Protein AF-A0A0F9BBA9-F1 (afdb_monomer_lite)

Secondary structure (DSSP, 8-state):
-------SPPPTTPPP-SEEEEET-TT----SS--SEEEEE-S-HHHHHHHHHTT-EEE-S-HHHHHHHHHHT-S-----EEEEES-GGGS-HHHHHHHHHHHHHH-SSEEEEEEESS-----S-TTSSS-GGGSPP--S--------GGGEEEEEEE--

Structure (mmCIF, N/CA/C/O backbone):
data_AF-A0A0F9BBA9-F1
#
_entry.id   AF-A0A0F9BBA9-F1
#
loop_
_atom_site.group_PDB
_atom_site.id
_atom_site.type_symbol
_atom_site.label_atom_id
_atom_site.label_alt_id
_atom_site.label_comp_id
_atom_site.label_asym_id
_atom_site.label_entity_id
_atom_site.label_seq_id
_atom_site.pdbx_PDB_ins_code
_atom_site.Cartn_x
_atom_site.Cartn_y
_atom_site.Cartn_z
_atom_site.occupancy
_atom_site.B_iso_or_equiv
_atom_site.auth_seq_id
_atom_site.auth_comp_id
_atom_site.auth_asym_id
_atom_site.auth_atom_id
_atom_site.pdbx_PDB_model_num
ATOM 1 N N . MET A 1 1 ? -0.288 -13.914 -17.072 1.00 75.31 1 MET A N 1
ATOM 2 C CA . MET A 1 1 ? 0.186 -13.921 -15.680 1.00 75.31 1 MET A CA 1
ATOM 3 C C . MET A 1 1 ? -0.990 -13.640 -14.778 1.00 75.31 1 MET A C 1
ATOM 5 O O . MET A 1 1 ? -1.947 -13.026 -15.238 1.00 75.31 1 MET A O 1
ATOM 9 N N . GLU A 1 2 ? -0.951 -14.186 -13.574 1.00 89.44 2 GLU A N 1
ATOM 10 C CA . GLU A 1 2 ? -2.044 -14.166 -12.604 1.00 89.44 2 GLU A CA 1
ATOM 11 C C . GLU A 1 2 ? -1.508 -13.635 -11.277 1.00 89.44 2 GLU A C 1
ATOM 13 O O . GLU A 1 2 ? -0.289 -13.572 -11.082 1.00 89.44 2 GLU A O 1
ATOM 18 N N . VAL A 1 3 ? -2.422 -13.249 -10.390 1.00 92.00 3 VAL A N 1
ATOM 19 C CA . VAL A 1 3 ? -2.084 -12.894 -9.012 1.00 92.00 3 VAL A CA 1
ATOM 20 C C . VAL A 1 3 ? -1.377 -14.075 -8.356 1.00 92.00 3 VAL A C 1
ATOM 22 O O . VAL A 1 3 ? -1.782 -15.226 -8.516 1.00 92.00 3 VAL A O 1
ATOM 25 N N . GLN A 1 4 ? -0.299 -13.784 -7.641 1.00 89.88 4 GLN A N 1
ATOM 26 C CA . GLN A 1 4 ? 0.509 -14.777 -6.953 1.00 89.88 4 GLN A CA 1
ATOM 27 C C . GLN A 1 4 ? 0.296 -14.707 -5.444 1.00 89.88 4 GLN A C 1
ATOM 29 O O . GLN A 1 4 ? -0.145 -13.691 -4.904 1.00 89.88 4 GLN A O 1
ATOM 34 N N . GLU A 1 5 ? 0.647 -15.798 -4.765 1.00 86.94 5 GLU A N 1
ATOM 35 C CA . GLU A 1 5 ? 0.633 -15.826 -3.309 1.00 86.94 5 GLU A CA 1
ATOM 36 C C . GLU A 1 5 ? 1.745 -14.956 -2.713 1.00 86.94 5 GLU A C 1
ATOM 38 O O . GLU A 1 5 ? 2.896 -14.966 -3.172 1.00 86.94 5 GLU A O 1
ATOM 43 N N . HIS A 1 6 ? 1.403 -14.210 -1.663 1.00 82.19 6 HIS A N 1
ATOM 44 C CA . HIS A 1 6 ? 2.374 -13.426 -0.914 1.00 82.19 6 HIS A CA 1
ATOM 45 C C . HIS A 1 6 ? 3.303 -14.350 -0.099 1.00 82.19 6 HIS A C 1
ATOM 47 O O . HIS A 1 6 ? 2.849 -15.241 0.612 1.00 82.19 6 HIS A O 1
ATOM 53 N N . THR A 1 7 ? 4.623 -14.131 -0.155 1.00 82.94 7 THR A N 1
ATOM 54 C CA . THR A 1 7 ? 5.620 -15.004 0.514 1.00 82.94 7 THR A CA 1
ATOM 55 C C . THR A 1 7 ? 6.003 -14.567 1.929 1.00 82.94 7 THR A C 1
ATOM 57 O O . THR A 1 7 ? 6.644 -15.316 2.664 1.00 82.94 7 THR A O 1
ATOM 60 N N . LEU A 1 8 ? 5.660 -13.336 2.306 1.00 85.50 8 LEU A N 1
ATOM 61 C CA . LEU A 1 8 ? 5.848 -12.808 3.658 1.00 85.50 8 LEU A CA 1
ATOM 62 C C . LEU A 1 8 ? 4.793 -13.365 4.628 1.00 85.50 8 LEU A C 1
ATOM 64 O O . LEU A 1 8 ? 3.603 -13.355 4.296 1.00 85.50 8 LEU A O 1
ATOM 68 N N . PRO A 1 9 ? 5.193 -13.814 5.831 1.00 88.38 9 PRO A N 1
ATOM 69 C CA . PRO A 1 9 ? 4.246 -14.206 6.866 1.00 88.38 9 PRO A CA 1
ATOM 70 C C . PRO A 1 9 ? 3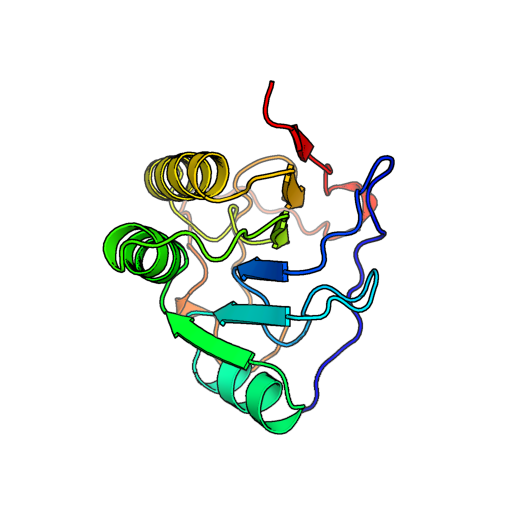.517 -12.976 7.410 1.00 88.38 9 PRO A C 1
ATOM 72 O O . PRO A 1 9 ? 4.052 -11.871 7.368 1.00 88.38 9 PRO A O 1
ATOM 75 N N . ALA A 1 10 ? 2.327 -13.173 7.976 1.00 89.06 10 ALA A N 1
ATOM 76 C CA . ALA A 1 10 ? 1.667 -12.120 8.738 1.00 89.06 10 ALA A CA 1
ATOM 77 C C . ALA A 1 10 ? 2.531 -11.734 9.955 1.00 89.06 10 ALA A C 1
ATOM 79 O O . ALA A 1 10 ? 3.008 -12.634 10.657 1.00 89.06 10 ALA A O 1
ATOM 80 N N . PRO A 1 11 ? 2.730 -10.434 10.236 1.00 87.25 11 PRO A N 1
ATOM 81 C CA . PRO A 1 11 ? 3.485 -10.013 11.404 1.00 87.25 11 PRO A CA 1
ATOM 82 C C . PRO A 1 11 ? 2.727 -10.353 12.690 1.00 87.25 11 PRO A C 1
ATOM 84 O O . PRO A 1 11 ? 1.493 -10.311 12.745 1.00 87.25 11 PRO A O 1
ATOM 87 N N . GLU A 1 12 ? 3.468 -10.669 13.749 1.00 85.88 12 GLU A N 1
ATOM 88 C CA . GLU A 1 12 ? 2.887 -10.831 15.080 1.00 85.88 12 GLU A CA 1
ATOM 89 C C . GLU A 1 12 ? 2.208 -9.524 15.518 1.00 85.88 12 GLU A C 1
ATOM 91 O O . GLU A 1 12 ? 2.774 -8.446 15.360 1.00 85.88 12 GLU A O 1
ATOM 96 N N . GLY A 1 13 ? 0.985 -9.610 16.049 1.00 86.81 13 GLY A N 1
ATOM 97 C CA . GLY A 1 13 ? 0.212 -8.432 16.461 1.00 86.81 13 GLY A CA 1
ATOM 98 C C . GLY A 1 13 ? -0.547 -7.720 15.334 1.00 86.81 13 GLY A C 1
ATOM 99 O O . GLY A 1 13 ? -1.173 -6.693 15.595 1.00 86.81 13 GLY A O 1
ATOM 100 N N . LEU A 1 14 ? -0.547 -8.263 14.107 1.00 92.81 14 LEU A N 1
ATOM 101 C CA . LEU A 1 14 ? -1.347 -7.741 12.996 1.00 92.81 14 LEU A CA 1
ATOM 102 C C . LEU A 1 14 ? -2.824 -7.596 13.394 1.00 92.81 14 LEU A C 1
ATOM 104 O O . LEU A 1 14 ? -3.502 -8.583 13.692 1.00 92.81 14 LEU A O 1
ATOM 108 N N . GLN A 1 15 ? -3.351 -6.374 13.318 1.00 92.44 15 GLN A N 1
ATOM 109 C CA . GLN A 1 15 ? -4.785 -6.138 13.498 1.00 92.44 15 GLN A CA 1
ATOM 110 C C . GLN A 1 15 ? -5.514 -6.313 12.155 1.00 92.44 15 GLN A C 1
ATOM 112 O O . GLN A 1 15 ? -5.003 -5.922 11.107 1.00 92.44 15 GLN A O 1
ATOM 117 N N . ARG A 1 16 ? -6.707 -6.914 12.148 1.00 96.19 16 ARG A N 1
ATOM 118 C CA . ARG A 1 16 ? -7.510 -7.040 10.919 1.00 96.19 16 ARG A CA 1
ATOM 119 C C . ARG A 1 16 ? -8.351 -5.785 10.726 1.00 96.19 16 ARG A C 1
ATOM 121 O O . ARG A 1 16 ? -9.072 -5.389 11.638 1.00 96.19 16 ARG A O 1
ATOM 128 N N . CYS A 1 17 ? -8.285 -5.180 9.545 1.00 95.00 17 CYS A N 1
ATOM 129 C CA . CYS A 1 17 ? -9.000 -3.948 9.232 1.00 95.00 17 CYS A CA 1
ATOM 130 C C . CYS A 1 17 ? -9.967 -4.161 8.064 1.00 95.00 17 CYS A C 1
ATOM 132 O O . CYS A 1 17 ? -9.594 -4.730 7.049 1.00 95.00 17 CYS A O 1
ATOM 134 N N . ALA A 1 18 ? -11.196 -3.653 8.171 1.00 95.44 18 ALA A N 1
ATOM 135 C CA . ALA A 1 18 ? -12.198 -3.774 7.107 1.00 95.44 18 ALA A CA 1
ATOM 136 C C . ALA A 1 18 ? -11.783 -3.075 5.801 1.00 95.44 18 ALA A C 1
ATOM 138 O O . ALA A 1 18 ? -12.196 -3.471 4.718 1.00 95.44 18 ALA A O 1
ATOM 139 N N . ARG A 1 19 ? -10.977 -2.014 5.892 1.00 94.81 19 ARG A N 1
ATOM 140 C CA . ARG A 1 19 ? -10.530 -1.223 4.743 1.00 94.81 19 ARG A CA 1
ATOM 141 C C . ARG A 1 19 ? -9.023 -1.099 4.788 1.00 94.81 19 ARG A C 1
ATOM 143 O O . ARG A 1 19 ? -8.485 -0.596 5.779 1.00 94.81 19 ARG A O 1
ATOM 150 N N . VAL A 1 20 ? -8.369 -1.528 3.720 1.00 96.19 20 VAL A N 1
ATOM 151 C CA . VAL A 1 20 ? -6.915 -1.529 3.619 1.00 96.19 20 VAL A CA 1
ATOM 152 C C . VAL A 1 20 ? -6.451 -0.884 2.326 1.00 96.19 20 VAL A C 1
ATOM 154 O O . VAL A 1 20 ? -7.131 -0.956 1.300 1.00 96.19 20 VAL A O 1
ATOM 157 N N . LEU A 1 21 ? -5.281 -0.261 2.400 1.00 96.38 21 LEU A N 1
ATOM 158 C CA . LEU A 1 21 ? -4.522 0.190 1.244 1.00 96.38 21 LEU A CA 1
ATOM 159 C C . LEU A 1 21 ? -3.228 -0.617 1.183 1.00 96.38 21 LEU A C 1
ATOM 161 O O . LEU A 1 21 ? -2.457 -0.609 2.141 1.00 96.38 21 LEU A O 1
ATOM 165 N N . ASP A 1 22 ? -2.995 -1.270 0.057 1.00 97.06 22 ASP A N 1
ATOM 166 C CA . ASP A 1 22 ? -1.778 -2.016 -0.223 1.00 97.06 22 ASP A CA 1
ATOM 167 C C . ASP A 1 22 ? -0.945 -1.263 -1.256 1.00 97.06 22 ASP A C 1
ATOM 169 O O . ASP A 1 22 ? -1.322 -1.137 -2.422 1.00 97.06 22 ASP A O 1
ATOM 173 N N . VAL A 1 23 ? 0.134 -0.650 -0.782 1.00 96.75 23 VAL A N 1
ATOM 174 C CA . VAL A 1 23 ? 1.012 0.196 -1.584 1.00 96.75 23 VAL A CA 1
ATOM 175 C C . VAL A 1 23 ? 2.125 -0.673 -2.146 1.00 96.75 23 VAL A C 1
ATOM 177 O O . VAL A 1 23 ? 2.755 -1.402 -1.395 1.00 96.75 23 VAL A O 1
ATOM 180 N N . GLY A 1 24 ? 2.387 -0.557 -3.446 1.00 95.25 24 GLY A N 1
ATOM 181 C CA . GLY A 1 24 ? 3.331 -1.413 -4.165 1.00 95.25 24 GLY A CA 1
ATOM 182 C C . GLY A 1 24 ? 2.898 -2.877 -4.192 1.00 95.25 24 GLY A C 1
ATOM 183 O O . GLY A 1 24 ? 3.735 -3.761 -4.059 1.00 95.25 24 GLY A O 1
ATOM 184 N N . ALA A 1 25 ? 1.595 -3.133 -4.344 1.00 95.31 25 ALA A N 1
ATOM 185 C CA . ALA A 1 25 ? 1.033 -4.484 -4.298 1.00 95.31 25 ALA A CA 1
ATOM 186 C C . ALA A 1 25 ? 1.616 -5.431 -5.371 1.00 95.31 25 ALA A C 1
ATOM 188 O O . ALA A 1 25 ? 1.537 -6.657 -5.237 1.00 95.31 25 ALA A O 1
ATOM 189 N N . GLY A 1 26 ? 2.168 -4.888 -6.464 1.00 93.75 26 GLY A N 1
ATOM 190 C CA . GLY A 1 26 ? 2.658 -5.667 -7.592 1.00 93.75 26 GLY A CA 1
ATOM 191 C C . GLY A 1 26 ? 1.606 -6.656 -8.093 1.00 93.75 26 GLY A C 1
ATOM 192 O O . GLY A 1 26 ? 0.434 -6.329 -8.245 1.00 93.75 26 GLY A O 1
ATOM 193 N N . ILE A 1 27 ? 2.014 -7.905 -8.312 1.00 94.69 27 ILE A N 1
ATOM 194 C CA . ILE A 1 27 ? 1.095 -9.028 -8.576 1.00 94.69 27 ILE A CA 1
ATOM 195 C C . ILE A 1 27 ? 0.880 -9.916 -7.342 1.00 94.69 27 ILE A C 1
ATOM 197 O O . ILE A 1 27 ? 0.373 -11.031 -7.466 1.00 94.69 27 ILE A O 1
ATOM 201 N N . ARG A 1 28 ? 1.308 -9.455 -6.163 1.00 94.88 28 ARG A N 1
ATOM 202 C CA . ARG A 1 28 ? 1.254 -10.169 -4.881 1.00 94.88 28 ARG A CA 1
ATOM 203 C C . ARG A 1 28 ? 0.636 -9.255 -3.824 1.00 94.88 28 ARG A C 1
ATOM 205 O O . ARG A 1 28 ? 1.341 -8.828 -2.918 1.00 94.88 28 ARG A O 1
ATOM 212 N N . PRO A 1 29 ? -0.663 -8.947 -3.924 1.00 95.88 29 PRO A N 1
ATOM 213 C CA . PRO A 1 29 ? -1.319 -8.141 -2.913 1.00 95.88 29 PRO A CA 1
ATOM 214 C C . PRO A 1 29 ? -1.324 -8.877 -1.563 1.00 95.88 29 PRO A C 1
ATOM 216 O O . PRO A 1 29 ? -1.213 -10.106 -1.497 1.00 95.88 29 PRO A O 1
ATOM 219 N N . MET A 1 30 ? -1.485 -8.141 -0.470 1.00 94.94 30 MET A N 1
ATOM 220 C CA . MET A 1 30 ? -1.579 -8.675 0.884 1.00 94.94 30 MET A CA 1
ATOM 221 C C . MET A 1 30 ? -2.734 -9.687 0.997 1.00 94.94 30 MET A C 1
ATOM 223 O O . MET A 1 30 ? -3.891 -9.386 0.711 1.00 94.94 30 MET A O 1
ATOM 227 N N . GLN A 1 31 ? -2.428 -10.909 1.440 1.00 94.69 31 GLN A N 1
ATOM 228 C CA . GLN A 1 31 ? -3.381 -12.034 1.491 1.00 94.69 31 GLN A CA 1
ATOM 229 C C . GLN A 1 31 ? -3.529 -12.646 2.892 1.00 94.69 31 GLN A C 1
ATOM 231 O O . GLN A 1 31 ? -4.034 -13.754 3.053 1.00 94.69 31 GLN A O 1
ATOM 236 N N . TRP A 1 32 ? -3.088 -11.949 3.940 1.00 95.31 32 TRP A N 1
ATOM 237 C CA . TRP A 1 32 ? -3.138 -12.474 5.311 1.00 95.31 32 TRP A CA 1
ATOM 238 C C . TRP A 1 32 ? -4.564 -12.595 5.872 1.00 95.31 32 TRP A C 1
ATOM 240 O O . TRP A 1 32 ? -4.790 -13.325 6.841 1.00 95.31 32 TRP A O 1
ATOM 250 N N . TYR A 1 33 ? -5.518 -11.861 5.300 1.00 96.00 33 TYR A N 1
ATOM 251 C CA . TYR A 1 33 ? -6.951 -11.942 5.574 1.00 96.00 33 TYR A CA 1
ATOM 252 C C . TYR A 1 33 ? -7.740 -11.243 4.455 1.00 96.00 33 TYR A C 1
ATOM 254 O O . TYR A 1 33 ? -7.160 -10.536 3.636 1.00 96.00 33 TYR A O 1
ATOM 262 N N . GLU A 1 34 ? -9.063 -11.417 4.444 1.00 95.69 34 GLU A N 1
ATOM 263 C CA . GLU A 1 34 ? -9.969 -10.786 3.477 1.00 95.69 34 GLU A CA 1
ATOM 264 C C . GLU A 1 34 ? -10.623 -9.533 4.094 1.00 95.69 34 GLU A C 1
ATOM 266 O O . GLU A 1 34 ? -11.450 -9.667 5.000 1.00 95.69 34 GLU A O 1
ATOM 271 N N . PRO A 1 35 ? -10.232 -8.312 3.684 1.00 96.31 35 PRO A N 1
ATOM 272 C CA . PRO A 1 35 ? -10.898 -7.075 4.090 1.00 96.31 35 PRO A CA 1
ATOM 273 C C . PRO A 1 35 ? -12.148 -6.810 3.230 1.00 96.31 35 PRO A C 1
ATOM 275 O O . PRO A 1 35 ? -12.210 -7.216 2.071 1.00 96.31 35 PRO A O 1
ATOM 278 N N . ASP A 1 36 ? -13.105 -6.042 3.755 1.00 95.56 36 ASP A N 1
ATOM 279 C CA . ASP A 1 36 ? -14.284 -5.588 2.996 1.00 95.56 36 ASP A CA 1
ATOM 280 C C . ASP A 1 36 ? -13.896 -4.704 1.796 1.00 95.56 36 ASP A C 1
ATOM 282 O O . ASP A 1 36 ? -14.582 -4.673 0.775 1.00 95.56 36 ASP A O 1
ATOM 286 N N . LEU A 1 37 ? -12.799 -3.951 1.931 1.00 94.56 37 LEU A N 1
ATOM 287 C CA . LEU A 1 37 ? -12.221 -3.122 0.881 1.00 94.56 37 LEU A CA 1
ATOM 288 C C . LEU A 1 37 ? -10.701 -3.292 0.842 1.00 94.56 37 LEU A C 1
ATOM 290 O O . LEU A 1 37 ? -10.007 -2.835 1.752 1.00 94.56 37 LEU A O 1
ATOM 294 N N . HIS A 1 38 ? -10.201 -3.870 -0.250 1.00 96.56 38 HIS A N 1
ATOM 295 C CA . HIS A 1 38 ? -8.778 -3.965 -0.565 1.00 96.56 38 HIS A CA 1
ATOM 296 C C . HIS A 1 38 ? -8.449 -3.064 -1.760 1.00 96.56 38 HIS A C 1
ATOM 298 O O . HIS A 1 38 ? -8.773 -3.407 -2.896 1.00 96.56 38 HIS A O 1
ATOM 304 N N . LEU A 1 39 ? -7.838 -1.904 -1.499 1.00 95.94 39 LEU A N 1
ATOM 305 C CA . LEU A 1 39 ? -7.332 -1.016 -2.547 1.00 95.94 39 LEU A CA 1
ATOM 306 C C . LEU A 1 39 ? -5.845 -1.295 -2.780 1.00 95.94 39 LEU A C 1
ATOM 308 O O . LEU A 1 39 ? -5.042 -1.083 -1.877 1.00 95.94 39 LEU A O 1
ATOM 312 N N . CYS A 1 40 ? -5.487 -1.720 -3.985 1.00 97.38 40 CYS A N 1
ATOM 313 C CA . CYS A 1 40 ? -4.110 -1.929 -4.413 1.00 97.38 40 CYS A CA 1
ATOM 314 C C . CYS A 1 40 ? -3.606 -0.700 -5.185 1.00 97.38 40 CYS A C 1
ATOM 316 O O . CYS A 1 40 ? -4.294 -0.158 -6.050 1.00 97.38 40 CYS A O 1
ATOM 318 N N . LEU A 1 41 ? -2.402 -0.245 -4.865 1.00 96.69 41 LEU A N 1
ATOM 319 C CA . LEU A 1 41 ? -1.743 0.902 -5.482 1.00 96.69 41 LEU A CA 1
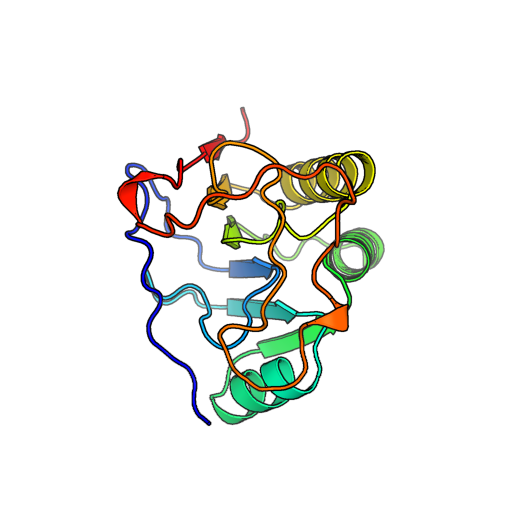ATOM 320 C C . LEU A 1 41 ? -0.400 0.440 -6.036 1.00 96.69 41 LEU A C 1
ATOM 322 O O . LEU A 1 41 ? 0.432 -0.029 -5.268 1.00 96.69 41 LEU A O 1
ATOM 326 N N . ASP A 1 42 ? -0.161 0.609 -7.332 1.00 96.31 42 ASP A N 1
ATOM 327 C CA . ASP A 1 42 ? 1.122 0.260 -7.951 1.00 96.31 42 ASP A CA 1
ATOM 328 C C . ASP A 1 42 ? 1.436 1.202 -9.126 1.00 96.31 42 ASP A C 1
ATOM 330 O O . ASP A 1 42 ? 0.529 1.530 -9.885 1.00 96.31 42 ASP A O 1
ATOM 334 N N . PRO A 1 43 ? 2.676 1.686 -9.319 1.00 94.94 43 PRO A N 1
ATOM 335 C CA . PRO A 1 43 ? 2.984 2.563 -10.449 1.00 94.94 43 PRO A CA 1
ATOM 336 C C . PRO A 1 43 ? 3.048 1.831 -11.800 1.00 94.94 43 PRO A C 1
ATOM 338 O O . PRO A 1 43 ? 3.028 2.483 -12.847 1.00 94.94 43 PRO A O 1
ATOM 341 N N . TYR A 1 44 ? 3.161 0.501 -11.813 1.00 94.75 44 TYR A N 1
ATOM 342 C CA . TYR A 1 44 ? 3.388 -0.266 -13.029 1.00 94.75 44 TYR A CA 1
ATOM 343 C C . TYR A 1 44 ? 2.085 -0.836 -13.604 1.00 94.75 44 TYR A C 1
ATOM 345 O O . TYR A 1 44 ? 1.522 -1.811 -13.108 1.00 94.75 44 TYR A O 1
ATOM 353 N N . GLN A 1 45 ? 1.632 -0.245 -14.716 1.00 95.31 45 GLN A N 1
ATOM 354 C CA . GLN A 1 45 ? 0.353 -0.577 -15.359 1.00 95.31 45 GLN A CA 1
ATOM 355 C C . GLN A 1 45 ? 0.129 -2.085 -15.593 1.00 95.31 45 GLN A C 1
ATOM 357 O O . GLN A 1 45 ? -0.959 -2.559 -15.282 1.00 95.31 45 GLN A O 1
ATOM 362 N N . PRO A 1 46 ? 1.112 -2.883 -16.058 1.00 95.81 46 PRO A N 1
ATOM 363 C CA . PRO A 1 46 ? 0.890 -4.317 -16.238 1.00 95.81 46 PRO A CA 1
ATOM 364 C C . PRO A 1 46 ? 0.568 -5.081 -14.947 1.00 95.81 46 PRO A C 1
ATOM 366 O O . P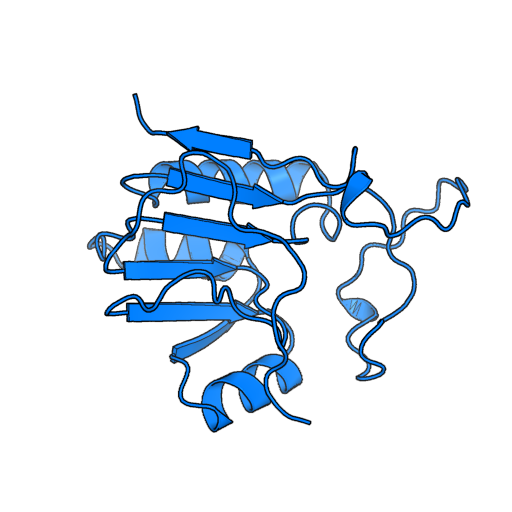RO A 1 46 ? -0.156 -6.072 -15.009 1.00 95.81 46 PRO A O 1
ATOM 369 N N . TYR A 1 47 ? 1.067 -4.645 -13.784 1.00 95.25 47 TYR A N 1
ATOM 370 C CA . TYR A 1 47 ? 0.670 -5.231 -12.499 1.00 95.25 47 TYR A CA 1
ATOM 371 C C . TYR A 1 47 ? -0.758 -4.837 -12.146 1.00 95.25 47 TYR A C 1
ATOM 373 O O . TYR A 1 47 ? -1.553 -5.705 -11.781 1.00 95.25 47 TYR A O 1
ATOM 381 N N . CYS A 1 48 ? -1.115 -3.568 -12.356 1.00 96.50 48 CYS A N 1
ATOM 382 C CA . CYS A 1 48 ? -2.492 -3.135 -12.174 1.00 96.50 48 CYS A CA 1
ATOM 383 C C . CYS A 1 48 ? -3.476 -3.935 -13.028 1.00 96.50 48 CYS A C 1
ATOM 385 O O . CYS A 1 48 ? -4.504 -4.374 -12.528 1.00 96.50 48 CYS A O 1
ATOM 387 N N . ASP A 1 49 ? -3.148 -4.164 -14.302 1.00 96.56 49 ASP A N 1
ATOM 388 C CA . ASP A 1 49 ? -4.011 -4.899 -15.226 1.00 96.56 49 ASP A CA 1
ATOM 389 C C . ASP A 1 49 ? -4.249 -6.341 -14.741 1.00 96.56 49 ASP A C 1
ATOM 391 O O . ASP A 1 49 ? -5.341 -6.895 -14.902 1.00 96.56 49 ASP A O 1
ATOM 395 N N . VAL A 1 50 ? -3.231 -6.964 -14.133 1.00 96.88 50 VAL A N 1
ATOM 396 C CA . VAL A 1 50 ? -3.341 -8.298 -13.524 1.00 96.88 50 VAL A CA 1
ATOM 397 C C . VAL A 1 50 ? -4.244 -8.267 -12.289 1.00 96.88 50 VAL A C 1
ATOM 399 O O . VAL A 1 50 ? -5.103 -9.142 -12.156 1.00 96.88 50 VAL A O 1
ATOM 402 N N . LEU A 1 51 ? -4.079 -7.273 -11.413 1.00 96.69 51 LEU A N 1
ATOM 403 C CA . LEU A 1 51 ? -4.888 -7.098 -10.203 1.00 96.69 51 LEU A CA 1
ATOM 404 C C . LEU A 1 51 ? -6.362 -6.820 -10.537 1.00 96.69 51 LEU A C 1
ATOM 406 O O . LEU A 1 51 ? -7.250 -7.499 -10.019 1.00 96.69 51 LEU A O 1
ATOM 410 N N . ASP A 1 52 ? -6.621 -5.904 -11.470 1.00 96.38 52 ASP A N 1
ATOM 411 C CA . ASP A 1 52 ? -7.967 -5.558 -11.937 1.00 96.38 52 ASP A CA 1
ATOM 412 C C . ASP A 1 52 ? -8.668 -6.761 -12.565 1.00 96.38 52 ASP A C 1
ATOM 414 O O . ASP A 1 52 ? -9.831 -7.046 -12.270 1.00 96.38 52 ASP A O 1
ATOM 418 N N . LYS A 1 53 ? -7.953 -7.535 -13.391 1.00 96.94 53 LYS A N 1
ATOM 419 C CA . LYS A 1 53 ? -8.492 -8.771 -13.972 1.00 96.94 53 LYS A CA 1
ATOM 420 C C . LYS A 1 53 ? -8.834 -9.815 -12.903 1.00 96.94 53 LYS A C 1
ATOM 422 O O . LYS A 1 53 ? -9.747 -10.614 -13.112 1.00 96.94 53 LYS A O 1
ATOM 427 N N . ALA A 1 54 ? -8.115 -9.818 -11.784 1.00 95.31 54 ALA A N 1
ATOM 428 C CA . ALA A 1 54 ? -8.381 -10.686 -10.642 1.00 95.31 54 ALA A CA 1
ATOM 429 C C . ALA A 1 54 ? -9.463 -10.140 -9.688 1.00 95.31 54 ALA A C 1
ATOM 431 O O . ALA A 1 54 ? -9.812 -10.816 -8.723 1.00 95.31 54 ALA A O 1
ATOM 432 N N . GLY A 1 55 ? -10.032 -8.964 -9.974 1.00 95.06 55 GLY A N 1
ATOM 433 C CA . GLY A 1 55 ? -11.136 -8.377 -9.213 1.00 95.06 55 GLY A CA 1
ATOM 434 C C . GLY A 1 55 ? -10.710 -7.511 -8.029 1.00 95.06 55 GLY A C 1
ATOM 435 O O . GLY A 1 55 ? -11.563 -7.156 -7.215 1.00 95.06 55 GLY A O 1
ATOM 436 N N . TYR A 1 56 ? -9.427 -7.160 -7.919 1.00 95.94 56 TYR A N 1
ATOM 437 C CA . TYR A 1 56 ? -8.981 -6.172 -6.939 1.00 95.94 56 TYR A CA 1
ATOM 438 C C . TYR A 1 56 ? -9.426 -4.770 -7.359 1.00 95.94 56 TYR A C 1
ATOM 440 O O . TYR A 1 56 ? -9.597 -4.476 -8.542 1.00 95.94 56 TYR A O 1
ATOM 448 N N . MET A 1 57 ? -9.619 -3.888 -6.379 1.00 95.44 57 MET A N 1
ATOM 449 C CA . MET A 1 57 ? -9.739 -2.466 -6.667 1.00 95.44 57 MET A CA 1
ATOM 450 C C . MET A 1 57 ? -8.330 -1.905 -6.815 1.00 95.44 57 MET A C 1
ATOM 452 O O . MET A 1 57 ? -7.596 -1.885 -5.830 1.00 95.44 57 MET A O 1
ATOM 456 N N . THR A 1 58 ? -7.961 -1.432 -8.003 1.00 95.00 58 THR A N 1
ATOM 457 C CA . THR A 1 58 ? -6.588 -0.979 -8.261 1.00 95.00 58 THR A CA 1
ATOM 458 C C . THR A 1 58 ? -6.527 0.476 -8.698 1.00 95.00 58 THR A C 1
ATOM 460 O O . THR A 1 58 ? -7.452 1.014 -9.308 1.00 95.00 58 THR A O 1
ATOM 463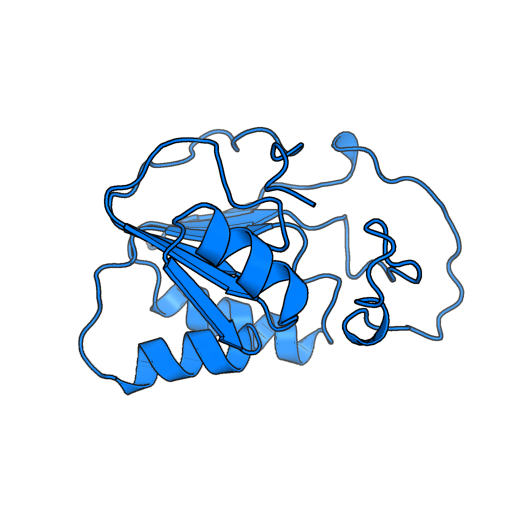 N N . THR A 1 59 ? -5.416 1.134 -8.382 1.00 94.19 59 THR A N 1
ATOM 464 C CA . THR A 1 59 ? -5.061 2.434 -8.946 1.00 94.19 59 THR A CA 1
ATOM 465 C C . THR A 1 59 ? -3.595 2.445 -9.368 1.00 94.19 59 THR A C 1
ATOM 467 O O . THR A 1 59 ? -2.726 1.974 -8.632 1.00 94.19 59 THR A O 1
ATOM 470 N N . CYS A 1 60 ? -3.322 2.997 -10.551 1.00 96.19 60 CYS A N 1
ATOM 471 C CA . CYS A 1 60 ? -1.980 3.008 -11.126 1.00 96.19 60 CYS A CA 1
ATOM 472 C C . CYS A 1 60 ? -1.283 4.340 -10.888 1.00 96.19 60 CYS A C 1
ATOM 474 O O . CYS A 1 60 ? -1.389 5.262 -11.699 1.00 96.19 60 CYS A O 1
ATOM 476 N N . MET A 1 61 ? -0.627 4.468 -9.739 1.00 95.44 61 MET A N 1
ATOM 477 C CA . MET A 1 61 ? 0.075 5.684 -9.326 1.00 95.44 61 MET A CA 1
ATOM 478 C C . MET A 1 61 ? 1.293 5.332 -8.482 1.00 95.44 61 MET A C 1
ATOM 480 O O . MET A 1 61 ? 1.372 4.256 -7.888 1.00 95.44 61 MET A O 1
ATOM 484 N N . THR A 1 62 ? 2.234 6.267 -8.364 1.00 94.88 62 THR A N 1
ATOM 485 C CA . THR A 1 62 ? 3.310 6.106 -7.381 1.00 94.88 62 THR A CA 1
ATOM 486 C C . THR A 1 62 ? 2.753 6.128 -5.954 1.00 94.88 62 THR A C 1
ATOM 488 O O . THR A 1 62 ? 1.704 6.722 -5.681 1.00 94.88 62 THR A O 1
ATOM 491 N N . ALA A 1 63 ? 3.493 5.533 -5.012 1.00 94.19 63 ALA A N 1
ATOM 492 C CA . ALA A 1 63 ? 3.141 5.528 -3.591 1.00 94.19 63 ALA A CA 1
ATOM 493 C C . ALA A 1 63 ? 2.808 6.937 -3.064 1.00 94.19 63 ALA A C 1
ATOM 495 O O . ALA A 1 63 ? 1.790 7.144 -2.405 1.00 94.19 63 ALA A O 1
ATOM 496 N N . LEU A 1 64 ? 3.649 7.927 -3.386 1.00 94.56 64 LEU A N 1
ATOM 497 C CA . LEU A 1 64 ? 3.451 9.298 -2.923 1.00 94.56 64 LEU A CA 1
ATOM 498 C C . LEU A 1 64 ? 2.209 9.940 -3.553 1.00 94.56 64 LEU A C 1
ATOM 500 O O . LEU A 1 64 ? 1.438 10.576 -2.836 1.00 94.56 64 LEU A O 1
ATOM 504 N N . GLU A 1 65 ? 2.007 9.784 -4.861 1.00 94.69 65 GLU A N 1
ATOM 505 C CA . GLU A 1 65 ? 0.849 10.350 -5.560 1.00 94.69 65 GLU A CA 1
ATOM 506 C C . GLU A 1 65 ? -0.458 9.765 -5.032 1.00 94.69 65 GLU A C 1
ATOM 508 O O . GLU A 1 65 ? -1.345 10.533 -4.666 1.00 94.69 65 GLU A O 1
ATOM 513 N N . GLY A 1 66 ? -0.554 8.437 -4.908 1.00 93.44 66 GLY A N 1
ATOM 514 C CA . GLY A 1 66 ? -1.753 7.769 -4.401 1.00 93.44 66 GLY A CA 1
ATOM 515 C C . GLY A 1 66 ? -2.096 8.195 -2.971 1.00 93.44 66 GLY A C 1
ATOM 516 O O . GLY A 1 66 ? -3.235 8.573 -2.684 1.00 93.44 66 GLY A O 1
ATOM 517 N N . LEU A 1 67 ? -1.100 8.241 -2.078 1.00 92.88 67 LEU A N 1
ATOM 518 C CA . LEU A 1 67 ? -1.294 8.711 -0.703 1.00 92.88 67 LEU A CA 1
ATOM 519 C C . LEU A 1 67 ? -1.693 10.196 -0.649 1.00 92.88 67 LEU A C 1
ATOM 521 O O . LEU A 1 67 ? -2.610 10.569 0.082 1.00 92.88 67 LEU A O 1
ATOM 525 N N . GLN A 1 68 ? -1.051 11.065 -1.436 1.00 92.12 68 GLN A N 1
ATOM 526 C CA . GLN A 1 68 ? -1.424 12.482 -1.508 1.00 92.12 68 GLN A CA 1
ATOM 527 C C . GLN A 1 68 ? -2.823 12.681 -2.088 1.00 92.12 68 GLN A C 1
ATOM 529 O O . GLN A 1 68 ? -3.543 13.582 -1.658 1.00 92.12 68 GLN A O 1
ATOM 534 N N . GLN A 1 69 ? -3.212 11.863 -3.061 1.00 89.88 69 GLN A N 1
ATOM 535 C CA . GLN A 1 69 ? -4.533 11.903 -3.660 1.00 89.88 69 GLN A CA 1
ATOM 536 C C . GLN A 1 69 ? -5.599 11.566 -2.609 1.00 89.88 69 GLN A C 1
ATOM 538 O O . GLN A 1 69 ? -6.517 12.360 -2.400 1.00 89.88 69 GLN A O 1
ATOM 543 N N . LEU A 1 70 ? -5.422 10.460 -1.878 1.00 87.94 70 LEU A N 1
ATOM 544 C CA . LEU A 1 70 ? -6.300 10.067 -0.772 1.00 87.94 70 LEU A CA 1
ATOM 545 C C . LEU A 1 70 ? -6.384 11.148 0.312 1.00 87.94 70 LEU A C 1
ATOM 547 O O . LEU A 1 70 ? -7.472 11.455 0.794 1.00 87.94 70 LEU A O 1
ATOM 551 N N . TRP A 1 71 ? -5.254 11.777 0.643 1.00 85.31 71 TRP A N 1
ATOM 552 C CA . TRP A 1 71 ? -5.209 12.895 1.585 1.00 85.31 71 TRP A CA 1
ATOM 553 C C . TRP A 1 71 ? -6.009 14.115 1.097 1.00 85.31 71 TRP A C 1
ATOM 555 O O . TRP A 1 71 ? -6.728 14.746 1.871 1.00 85.31 71 TRP A O 1
ATOM 565 N N . ARG A 1 72 ? -5.899 14.465 -0.193 1.00 83.69 72 ARG A N 1
ATOM 566 C CA . ARG A 1 72 ? -6.518 15.666 -0.786 1.00 83.69 72 ARG A CA 1
ATOM 567 C C . ARG A 1 72 ? -8.021 15.547 -1.002 1.00 83.69 72 ARG A C 1
ATOM 569 O O . ARG A 1 72 ? -8.715 16.545 -0.830 1.00 83.69 72 ARG A O 1
ATOM 576 N N . TYR A 1 73 ? -8.529 14.373 -1.376 1.00 73.62 73 TYR A N 1
ATOM 577 C CA . TYR A 1 73 ? -9.961 14.192 -1.654 1.00 73.62 73 TYR A CA 1
ATOM 578 C C . TYR A 1 73 ? -10.843 14.099 -0.400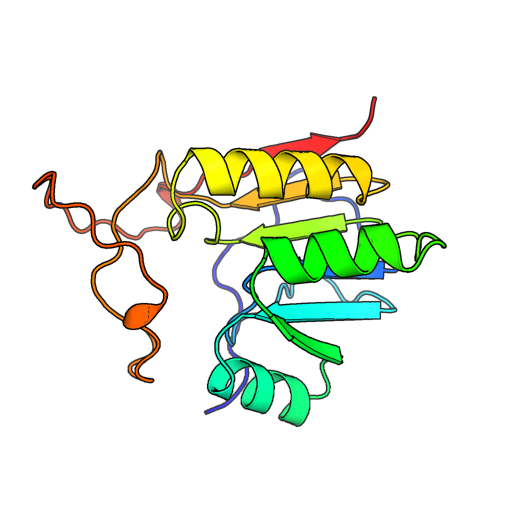 1.00 73.62 73 TYR A C 1
ATOM 580 O O . TYR A 1 73 ? -12.047 13.891 -0.513 1.00 73.62 73 TYR A O 1
ATOM 588 N N . GLY A 1 74 ? -10.287 14.391 0.780 1.00 56.88 74 GLY A N 1
ATOM 589 C CA . GLY A 1 74 ? -11.028 15.187 1.760 1.00 56.88 74 GLY A CA 1
ATOM 590 C C . GLY A 1 74 ? -12.243 14.513 2.389 1.00 56.88 74 GLY A C 1
ATOM 591 O O . GLY A 1 74 ? -13.233 15.173 2.690 1.00 56.88 74 GLY A O 1
ATOM 592 N N . GLY A 1 75 ? -12.147 13.221 2.662 1.00 49.59 75 GLY A N 1
ATOM 593 C CA . GLY A 1 75 ? -12.988 12.563 3.648 1.00 49.59 75 GLY A CA 1
ATOM 594 C C . GLY A 1 75 ? -12.430 11.181 3.854 1.00 49.59 75 GLY A C 1
ATOM 595 O O . GLY A 1 75 ? -12.662 10.355 2.985 1.00 49.59 75 GLY A O 1
ATOM 596 N N . HIS A 1 76 ? -11.652 10.964 4.926 1.00 51.81 76 HIS A N 1
ATOM 597 C CA . HIS A 1 76 ? -11.081 9.662 5.280 1.00 51.81 76 HIS A CA 1
ATOM 598 C C . HIS A 1 76 ? -12.071 8.546 4.904 1.00 51.81 76 HIS A C 1
ATOM 600 O O . HIS A 1 76 ? -13.029 8.318 5.652 1.00 51.81 76 HIS A O 1
ATOM 606 N N . PRO A 1 77 ? -11.861 7.770 3.820 1.00 57.94 77 PRO A N 1
ATOM 607 C CA . PRO A 1 77 ? -12.140 6.370 4.000 1.00 57.94 77 PRO A CA 1
ATOM 608 C C . PRO A 1 77 ? -11.272 5.995 5.197 1.00 57.94 77 PRO A C 1
ATOM 610 O O . PRO A 1 77 ? -10.075 6.277 5.209 1.00 57.94 77 PRO A O 1
ATOM 613 N N . ALA A 1 78 ? -11.908 5.512 6.254 1.00 77.06 78 ALA A N 1
ATOM 614 C CA . ALA A 1 78 ? -11.257 4.990 7.438 1.00 77.06 78 ALA A CA 1
ATOM 615 C C . ALA A 1 78 ? -10.351 3.818 7.024 1.00 77.06 78 ALA A C 1
ATOM 617 O O . ALA A 1 78 ? -10.750 2.662 7.131 1.00 77.06 78 ALA A O 1
ATOM 618 N N . ILE A 1 79 ? -9.194 4.107 6.418 1.00 91.44 79 ILE A N 1
ATOM 619 C CA . ILE A 1 79 ? -8.199 3.111 6.049 1.00 91.44 79 ILE A CA 1
ATOM 620 C C . ILE A 1 79 ? -7.635 2.643 7.376 1.00 91.44 79 ILE A C 1
ATOM 622 O O . ILE A 1 79 ? -6.925 3.381 8.052 1.00 91.44 79 ILE A O 1
ATOM 626 N N . GLY A 1 80 ? -8.021 1.442 7.790 1.00 93.06 80 GLY A N 1
ATOM 627 C CA . GLY A 1 80 ? -7.558 0.901 9.057 1.00 93.06 80 GLY A CA 1
ATOM 628 C C . GLY A 1 80 ? -6.074 0.569 8.971 1.00 93.06 80 GLY A C 1
ATOM 629 O O . GLY A 1 80 ? -5.307 0.968 9.844 1.00 93.06 80 GLY A O 1
ATOM 630 N N . ALA A 1 81 ? -5.664 -0.088 7.883 1.00 95.50 81 ALA A N 1
ATOM 631 C CA . ALA A 1 81 ? -4.279 -0.482 7.669 1.00 95.50 81 ALA A CA 1
ATOM 632 C C . ALA A 1 81 ? -3.735 -0.010 6.318 1.00 95.50 81 ALA A C 1
ATOM 634 O O . ALA A 1 81 ? -4.418 -0.106 5.296 1.00 95.50 81 ALA A O 1
ATOM 635 N N . ILE A 1 82 ? -2.487 0.455 6.330 1.00 96.50 82 ILE A N 1
ATOM 636 C CA . ILE A 1 82 ? -1.686 0.680 5.123 1.00 96.50 82 ILE A CA 1
ATOM 637 C C . ILE A 1 82 ? -0.525 -0.311 5.125 1.00 96.50 82 ILE A C 1
ATOM 639 O O . ILE A 1 82 ? 0.218 -0.379 6.105 1.00 96.50 82 ILE A O 1
ATOM 643 N N . TYR A 1 83 ? -0.371 -1.050 4.031 1.00 96.75 83 TYR A N 1
ATOM 644 C CA . TYR A 1 83 ? 0.705 -2.011 3.817 1.00 96.75 83 TYR A CA 1
ATOM 645 C C . TYR A 1 83 ? 1.753 -1.420 2.872 1.00 96.75 83 TYR A C 1
ATOM 647 O O . TYR A 1 83 ? 1.419 -0.818 1.856 1.00 96.75 83 TYR A O 1
ATOM 655 N N . LEU A 1 84 ? 3.020 -1.555 3.258 1.00 94.62 84 LEU A N 1
ATOM 656 C CA . LEU A 1 84 ? 4.209 -1.191 2.491 1.00 94.62 84 LEU A CA 1
ATOM 657 C C . LEU A 1 84 ? 5.134 -2.415 2.512 1.00 94.62 84 LEU A C 1
ATOM 659 O O . LEU A 1 84 ? 6.022 -2.510 3.365 1.00 94.62 84 LEU A O 1
ATOM 663 N N . LEU A 1 85 ? 4.845 -3.397 1.658 1.00 92.56 85 LEU A N 1
ATOM 664 C CA . LEU A 1 85 ? 5.533 -4.690 1.627 1.00 92.56 85 LEU A CA 1
ATOM 665 C C . LEU A 1 85 ? 6.556 -4.699 0.492 1.00 92.56 85 LEU A C 1
ATOM 667 O O . LEU A 1 85 ? 6.166 -4.802 -0.660 1.00 92.56 85 LEU A O 1
ATOM 671 N N . ASP A 1 86 ? 7.844 -4.594 0.822 1.00 86.44 86 ASP A N 1
ATOM 672 C CA . ASP A 1 86 ? 8.922 -4.464 -0.173 1.00 86.44 86 ASP A CA 1
ATOM 673 C C . ASP A 1 86 ? 8.657 -3.261 -1.104 1.00 86.44 86 ASP A C 1
ATOM 675 O O . ASP A 1 86 ? 8.523 -3.378 -2.318 1.00 86.44 86 ASP A O 1
ATOM 679 N N . VAL A 1 87 ? 8.486 -2.084 -0.483 1.00 87.88 87 VAL A N 1
ATOM 680 C CA . VAL A 1 87 ? 8.241 -0.809 -1.184 1.00 87.88 87 VAL A CA 1
ATOM 681 C C . VAL A 1 87 ? 9.343 0.220 -0.955 1.00 87.88 87 VAL A C 1
ATOM 683 O O . VAL A 1 87 ? 9.714 0.971 -1.859 1.00 87.88 87 VAL A O 1
ATOM 686 N N . LEU A 1 88 ? 9.794 0.365 0.294 1.00 86.25 88 LEU A N 1
ATOM 687 C CA . LEU A 1 88 ? 10.610 1.511 0.705 1.00 86.25 88 LEU A CA 1
ATOM 688 C C . LEU A 1 88 ? 12.048 1.424 0.187 1.00 86.25 88 LEU A C 1
ATOM 690 O O . LEU A 1 88 ? 12.692 2.455 -0.003 1.00 86.25 88 LEU A O 1
ATOM 694 N N . GLU A 1 89 ? 12.542 0.214 -0.038 1.00 79.81 89 GLU A N 1
ATOM 695 C CA . GLU A 1 89 ? 13.855 -0.066 -0.621 1.00 79.81 89 GLU A CA 1
ATOM 696 C C . GLU A 1 89 ? 13.935 0.332 -2.099 1.00 79.81 89 GLU A C 1
ATOM 698 O O . GLU A 1 89 ? 15.006 0.715 -2.568 1.00 79.81 89 GLU A O 1
ATOM 703 N N . HIS A 1 90 ? 12.799 0.385 -2.797 1.00 79.88 90 HIS A N 1
ATOM 704 C CA . HIS A 1 90 ? 12.706 0.848 -4.181 1.00 79.88 90 HIS A CA 1
ATOM 705 C C . HIS A 1 90 ? 12.579 2.369 -4.345 1.00 79.88 90 HIS A C 1
ATOM 707 O O . HIS A 1 90 ? 12.247 2.839 -5.432 1.00 79.88 90 HIS A O 1
ATOM 713 N N . MET A 1 91 ? 12.819 3.176 -3.307 1.00 83.12 91 MET A N 1
ATOM 714 C CA . MET A 1 91 ? 12.717 4.633 -3.426 1.00 83.12 91 MET A CA 1
ATOM 715 C C . MET A 1 91 ? 13.824 5.398 -2.696 1.00 83.12 91 MET A C 1
ATOM 717 O O . MET A 1 91 ? 14.353 4.932 -1.685 1.00 83.12 91 MET A O 1
ATOM 721 N N . PRO A 1 92 ? 14.163 6.626 -3.148 1.00 85.94 92 PRO A N 1
ATOM 722 C CA . PRO A 1 92 ? 15.099 7.479 -2.430 1.00 85.94 92 PRO A CA 1
ATOM 723 C C . PRO A 1 92 ? 14.648 7.717 -0.986 1.00 85.94 92 PRO A C 1
ATOM 725 O O . PRO A 1 92 ? 13.472 7.962 -0.716 1.00 85.94 92 PRO A O 1
ATOM 728 N N . LYS A 1 93 ? 15.597 7.739 -0.049 1.00 82.50 93 LYS A N 1
ATOM 729 C CA . LYS A 1 93 ? 15.328 7.861 1.394 1.00 82.50 93 LYS A CA 1
ATOM 730 C C . LYS A 1 93 ? 14.387 9.007 1.774 1.00 82.50 93 LYS A C 1
ATOM 732 O O . LYS A 1 93 ? 13.503 8.831 2.611 1.00 82.50 93 LYS A O 1
ATOM 737 N N . GLU A 1 94 ? 14.567 10.186 1.182 1.00 87.31 94 GLU A N 1
ATOM 738 C CA . GLU A 1 94 ? 13.714 11.345 1.475 1.00 87.31 94 GLU A CA 1
ATOM 739 C C . GLU A 1 94 ? 12.291 11.186 0.927 1.00 87.31 94 GLU A C 1
ATOM 741 O O . GLU A 1 94 ? 11.344 11.690 1.531 1.00 87.31 94 GLU A O 1
ATOM 746 N N . LEU A 1 95 ? 12.120 10.438 -0.168 1.00 87.38 95 LEU A N 1
ATOM 747 C CA . LEU A 1 95 ? 10.805 10.061 -0.678 1.00 87.38 95 LEU A CA 1
ATOM 748 C C . LEU A 1 95 ? 10.141 9.036 0.253 1.00 87.38 95 LEU A C 1
ATOM 750 O O . LEU A 1 95 ? 8.996 9.237 0.656 1.00 87.38 95 LEU A O 1
ATOM 754 N N . GLY A 1 96 ? 10.886 8.018 0.697 1.00 90.00 96 GLY A N 1
ATOM 755 C CA . GLY A 1 96 ? 10.407 7.025 1.668 1.00 90.00 96 GLY A CA 1
ATOM 756 C C . GLY A 1 96 ? 9.924 7.650 2.977 1.00 90.00 96 GLY A C 1
ATOM 757 O O . GLY A 1 96 ? 8.856 7.306 3.481 1.00 90.00 96 GLY A O 1
ATOM 758 N N . LYS A 1 97 ? 10.638 8.657 3.497 1.00 89.31 97 LYS A N 1
ATOM 759 C CA . LYS A 1 97 ? 10.190 9.426 4.672 1.00 89.31 97 LYS A CA 1
ATOM 760 C C . LYS A 1 97 ? 8.864 10.156 4.440 1.00 89.31 97 LYS A C 1
ATOM 762 O O . LYS A 1 97 ? 8.040 10.217 5.354 1.00 89.31 97 LYS A O 1
ATOM 767 N N . GLN A 1 98 ? 8.651 10.725 3.253 1.00 93.12 98 GLN A N 1
ATOM 768 C CA . GLN A 1 98 ? 7.397 11.407 2.918 1.00 93.12 98 GLN A CA 1
ATOM 769 C C . GLN A 1 98 ? 6.236 10.418 2.824 1.00 93.12 98 GLN A C 1
ATOM 771 O O . GLN A 1 98 ? 5.194 10.656 3.435 1.00 93.12 98 GLN A O 1
ATOM 776 N N . VAL A 1 99 ? 6.443 9.293 2.132 1.00 94.06 99 VAL A N 1
ATOM 777 C CA . VAL A 1 99 ? 5.476 8.188 2.036 1.00 94.06 99 VAL A CA 1
ATOM 778 C C . VAL A 1 99 ? 5.073 7.719 3.431 1.00 94.06 99 VAL A C 1
ATOM 780 O O . VAL A 1 99 ? 3.890 7.741 3.760 1.00 94.06 99 VAL A O 1
ATOM 783 N N . LEU A 1 100 ? 6.044 7.417 4.297 1.00 92.38 100 LEU A N 1
ATOM 784 C CA . LEU A 1 100 ? 5.784 7.007 5.679 1.00 92.38 100 LEU A CA 1
ATOM 785 C C . LEU A 1 100 ? 5.033 8.066 6.487 1.00 92.38 100 LEU A C 1
ATOM 787 O O . LEU A 1 100 ? 4.114 7.742 7.233 1.00 92.38 100 LEU A O 1
ATOM 791 N N . THR A 1 101 ? 5.400 9.339 6.339 1.00 92.31 101 THR A N 1
ATOM 792 C CA . THR A 1 101 ? 4.746 10.437 7.062 1.00 92.31 101 THR A CA 1
ATOM 793 C C . THR A 1 101 ? 3.271 10.551 6.694 1.00 92.31 101 THR A C 1
ATOM 795 O O . THR A 1 101 ? 2.442 10.787 7.569 1.00 92.31 101 THR A O 1
ATOM 798 N N . ILE A 1 102 ? 2.932 10.404 5.412 1.00 92.44 102 ILE A N 1
ATOM 799 C CA . ILE A 1 102 ? 1.543 10.492 4.954 1.00 92.44 102 ILE A CA 1
ATOM 800 C C . ILE A 1 102 ? 0.788 9.209 5.308 1.00 92.44 102 ILE A C 1
ATOM 802 O O . ILE A 1 102 ? -0.322 9.299 5.822 1.00 92.44 102 ILE A O 1
ATOM 806 N N . ALA A 1 103 ? 1.401 8.037 5.117 1.00 92.50 103 ALA A N 1
ATOM 807 C CA . ALA A 1 103 ? 0.810 6.755 5.489 1.00 92.50 103 ALA A CA 1
ATOM 808 C C . ALA A 1 103 ? 0.412 6.731 6.972 1.00 92.50 103 ALA A C 1
ATOM 810 O O . ALA A 1 103 ? -0.728 6.411 7.293 1.00 92.50 103 ALA A O 1
ATOM 811 N N . LYS A 1 104 ? 1.298 7.184 7.869 1.00 91.25 104 LYS A N 1
ATOM 812 C CA . LYS A 1 104 ? 0.998 7.284 9.305 1.00 91.25 104 LYS A CA 1
ATOM 813 C C . LYS A 1 104 ? -0.199 8.174 9.623 1.00 91.25 104 LYS A C 1
ATOM 815 O O . LYS A 1 104 ? -0.909 7.880 10.561 1.00 91.25 104 LYS A O 1
ATOM 820 N N . LYS A 1 105 ? -0.406 9.257 8.871 1.00 89.44 105 LYS A N 1
ATOM 821 C CA . LYS A 1 105 ? -1.540 10.168 9.092 1.00 89.44 105 LYS A CA 1
ATOM 822 C C . LYS A 1 105 ? -2.844 9.660 8.474 1.00 89.44 105 LYS A C 1
ATOM 824 O O . LYS A 1 105 ? -3.913 10.144 8.827 1.00 89.44 105 LYS A O 1
ATOM 829 N N . LEU A 1 106 ? -2.756 8.784 7.474 1.00 90.06 106 LEU A N 1
ATOM 830 C CA . LEU A 1 106 ? -3.915 8.233 6.771 1.00 90.06 106 LEU A CA 1
ATOM 831 C C . LEU A 1 106 ? -4.451 6.967 7.437 1.00 90.06 106 LEU A C 1
ATOM 833 O O . LEU A 1 106 ? -5.668 6.772 7.450 1.00 90.06 106 LEU A O 1
ATOM 837 N N . ALA A 1 107 ? -3.557 6.112 7.935 1.00 91.06 107 ALA A N 1
ATOM 838 C CA . ALA A 1 107 ? -3.911 4.871 8.602 1.00 91.06 107 ALA A CA 1
ATOM 839 C C . ALA A 1 107 ? -4.488 5.146 9.994 1.00 91.06 107 ALA A C 1
ATOM 841 O O . ALA A 1 107 ? -3.869 5.839 10.789 1.00 91.06 107 ALA A O 1
ATOM 842 N N . GLN A 1 108 ? -5.643 4.564 10.304 1.00 91.38 108 GLN A N 1
ATOM 843 C CA . GLN A 1 108 ? -6.306 4.754 11.598 1.00 91.38 108 GLN A CA 1
ATOM 844 C C . GLN A 1 108 ? -5.860 3.769 12.677 1.00 91.38 108 GLN A C 1
ATOM 846 O O . GLN A 1 108 ? -6.054 4.023 13.859 1.00 91.38 108 GLN A O 1
ATOM 851 N N . VAL A 1 109 ? -5.359 2.600 12.279 1.00 92.19 109 VAL A N 1
ATOM 852 C CA . VAL A 1 109 ? -5.027 1.518 13.216 1.00 92.19 109 VAL A CA 1
ATOM 853 C C . VAL A 1 109 ? -3.551 1.176 13.135 1.00 92.19 109 VAL A C 1
ATOM 855 O O . VAL A 1 109 ? -2.887 1.038 14.164 1.00 92.19 109 VAL A O 1
ATOM 858 N N . GLN A 1 110 ? -3.031 0.998 11.920 1.00 93.94 110 GLN A N 1
ATOM 859 C CA . GLN A 1 110 ? -1.639 0.602 11.752 1.00 93.94 110 GLN A CA 1
ATOM 860 C C . GLN A 1 110 ? -1.067 0.924 10.373 1.00 93.94 110 GLN A C 1
ATOM 862 O O . GLN A 1 110 ? -1.754 0.874 9.351 1.00 93.94 110 GLN A O 1
ATOM 867 N N . VAL A 1 111 ? 0.243 1.124 10.343 1.00 94.94 111 VAL A N 1
ATOM 868 C CA . VAL A 1 111 ? 1.049 0.978 9.130 1.00 94.94 111 VAL A CA 1
ATOM 869 C C . VAL A 1 111 ? 1.907 -0.270 9.292 1.00 94.94 111 VAL A C 1
ATOM 871 O O . VAL A 1 111 ? 2.613 -0.404 10.295 1.00 94.94 111 VAL A O 1
ATOM 874 N N . VAL A 1 112 ? 1.831 -1.175 8.318 1.00 95.00 112 VAL A N 1
ATOM 875 C CA . VAL A 1 112 ? 2.612 -2.413 8.283 1.00 95.00 112 VAL A CA 1
ATOM 876 C C . VAL A 1 112 ? 3.695 -2.283 7.231 1.00 95.00 112 VAL A C 1
ATOM 878 O O . VAL A 1 112 ? 3.405 -2.073 6.055 1.00 95.00 112 VAL A O 1
ATOM 881 N N . ILE A 1 113 ? 4.943 -2.416 7.661 1.00 91.62 113 ILE A N 1
ATOM 882 C CA . ILE A 1 113 ? 6.106 -2.274 6.791 1.00 91.62 113 ILE A CA 1
ATOM 883 C C . ILE A 1 113 ? 6.879 -3.580 6.823 1.00 91.62 113 ILE A C 1
ATOM 885 O O . ILE A 1 113 ? 7.242 -4.062 7.897 1.00 91.62 113 ILE A O 1
ATOM 889 N N . TYR A 1 114 ? 7.164 -4.104 5.641 1.00 87.88 114 TYR A N 1
ATOM 890 C CA . TYR A 1 114 ? 8.212 -5.088 5.440 1.00 87.88 114 TYR A CA 1
ATOM 891 C C . TYR A 1 114 ? 9.229 -4.477 4.494 1.00 87.88 114 TYR A C 1
ATOM 893 O O . TYR A 1 114 ? 8.885 -4.060 3.395 1.00 87.88 114 TYR A O 1
ATOM 901 N N . THR A 1 115 ? 10.473 -4.405 4.934 1.00 79.88 115 THR A N 1
ATOM 902 C CA . THR A 1 115 ? 11.585 -3.945 4.108 1.00 79.88 115 THR A CA 1
ATOM 903 C C . THR A 1 115 ? 12.834 -4.714 4.540 1.00 79.88 115 THR A C 1
ATOM 905 O O . THR A 1 115 ? 12.931 -5.091 5.723 1.00 79.88 115 THR A O 1
ATOM 908 N N . PRO A 1 116 ? 13.774 -5.008 3.628 1.00 68.62 116 PRO A N 1
ATOM 909 C CA . PRO A 1 116 ? 15.056 -5.584 4.007 1.00 68.62 116 PRO A CA 1
ATOM 910 C C . PRO A 1 116 ? 15.785 -4.683 5.018 1.00 68.62 116 PRO A C 1
ATOM 912 O O . PRO A 1 116 ? 15.472 -3.501 5.157 1.00 68.62 116 PRO A O 1
ATOM 915 N N . TYR A 1 117 ? 16.795 -5.201 5.725 1.00 53.75 117 TYR A N 1
ATOM 916 C CA . TYR A 1 117 ? 17.685 -4.360 6.541 1.00 53.75 117 TYR A CA 1
ATOM 917 C C . TYR A 1 117 ? 18.356 -3.257 5.683 1.00 53.75 117 TYR A C 1
ATOM 919 O O . TYR A 1 117 ? 19.425 -3.464 5.112 1.00 53.75 117 TYR A O 1
ATOM 927 N N . GLY A 1 118 ? 17.746 -2.066 5.628 1.00 49.16 118 GLY A N 1
ATOM 928 C CA . GLY A 1 118 ? 18.243 -0.889 4.905 1.00 49.16 118 GLY A CA 1
ATOM 929 C C . GLY A 1 118 ? 17.630 -0.679 3.513 1.00 49.16 118 GLY A C 1
ATOM 930 O O . GLY A 1 118 ? 16.758 -1.414 3.071 1.00 49.16 118 GLY A O 1
ATOM 931 N N . PHE A 1 119 ? 18.098 0.357 2.811 1.00 48.38 119 PHE A N 1
ATOM 932 C CA . PHE A 1 119 ? 17.747 0.616 1.411 1.00 48.38 119 PHE A CA 1
ATOM 933 C C . PHE A 1 119 ? 18.586 -0.315 0.535 1.00 48.38 119 PHE A C 1
ATOM 935 O O . PHE A 1 119 ? 19.724 0.012 0.198 1.00 48.38 119 PHE A O 1
ATOM 942 N N . LYS A 1 120 ? 18.081 -1.518 0.262 1.00 46.75 120 LYS A N 1
ATOM 943 C CA . LYS A 1 120 ? 18.790 -2.495 -0.564 1.00 46.75 120 LYS A CA 1
ATOM 944 C C . LYS A 1 120 ? 18.480 -2.235 -2.033 1.00 46.75 120 LYS A C 1
ATOM 946 O O . LYS A 1 120 ? 17.323 -2.261 -2.435 1.00 46.75 120 LYS A O 1
ATOM 951 N N . GLU A 1 121 ? 19.520 -2.001 -2.823 1.00 46.72 121 GLU A N 1
ATOM 952 C CA . GLU A 1 121 ? 19.391 -1.866 -4.270 1.00 46.72 121 GLU A CA 1
ATOM 953 C C . GLU A 1 121 ? 18.838 -3.167 -4.874 1.00 46.72 121 GLU A C 1
ATOM 955 O O . GLU A 1 121 ? 19.339 -4.263 -4.602 1.00 46.72 121 GLU A O 1
ATOM 960 N N . GLN A 1 122 ? 17.801 -3.046 -5.698 1.00 50.69 122 GLN A N 1
ATOM 961 C CA . GLN A 1 122 ? 17.250 -4.149 -6.478 1.00 50.69 122 GLN A CA 1
ATOM 962 C C . GLN A 1 122 ? 17.515 -3.832 -7.945 1.00 50.69 122 GLN A C 1
ATOM 964 O O . GLN A 1 122 ? 16.984 -2.874 -8.491 1.00 50.69 122 GLN A O 1
ATOM 969 N N . THR A 1 123 ? 18.379 -4.609 -8.591 1.00 50.66 123 THR A N 1
ATOM 970 C CA . THR A 1 123 ? 18.819 -4.347 -9.974 1.00 50.66 123 THR A CA 1
ATOM 971 C C . THR A 1 123 ? 18.099 -5.208 -11.007 1.00 50.66 123 THR A C 1
ATOM 973 O O . THR A 1 123 ? 18.329 -5.050 -12.207 1.00 50.66 123 THR A O 1
ATOM 976 N N . LYS A 1 124 ? 17.232 -6.127 -10.562 1.00 49.66 124 LYS A N 1
ATOM 977 C CA . LYS A 1 124 ? 16.565 -7.101 -11.422 1.00 49.66 124 LYS A CA 1
ATOM 978 C C . LYS A 1 124 ? 15.068 -7.134 -11.148 1.00 49.66 124 LYS A C 1
ATOM 980 O O . LYS A 1 124 ? 14.645 -7.367 -10.022 1.00 49.66 124 LYS A O 1
ATOM 985 N N . ASP A 1 125 ? 14.286 -6.978 -12.209 1.00 58.56 125 ASP A N 1
ATOM 986 C CA . ASP A 1 125 ? 12.867 -7.309 -12.195 1.00 58.56 125 ASP A CA 1
ATOM 987 C C . ASP A 1 125 ? 12.701 -8.825 -12.025 1.00 58.56 125 ASP A C 1
ATOM 989 O O . ASP A 1 125 ? 12.928 -9.607 -12.951 1.00 58.56 125 ASP A O 1
ATOM 993 N N . VAL A 1 126 ? 12.344 -9.241 -10.810 1.00 56.66 126 VAL A N 1
ATOM 994 C CA . VAL A 1 126 ? 12.120 -10.650 -10.459 1.00 56.66 126 VAL A CA 1
ATOM 995 C C . VAL A 1 126 ? 10.887 -11.245 -11.145 1.00 56.66 126 VAL A C 1
ATOM 997 O O . VAL A 1 126 ? 10.746 -12.467 -11.165 1.00 56.66 126 VAL A O 1
ATOM 1000 N N . TRP A 1 127 ? 10.025 -10.407 -11.729 1.00 55.59 127 TRP A N 1
ATOM 1001 C CA . TRP A 1 127 ? 8.815 -10.814 -12.444 1.00 55.59 127 TRP A CA 1
ATOM 1002 C C . TRP A 1 127 ? 9.015 -10.930 -13.955 1.00 55.59 127 TRP A C 1
ATOM 1004 O O . TRP A 1 127 ? 8.115 -11.409 -14.643 1.00 55.59 127 TRP A O 1
ATOM 1014 N N . GLU A 1 128 ? 10.177 -10.510 -14.469 1.00 61.16 128 GLU A N 1
ATOM 1015 C CA . GLU A 1 128 ? 10.518 -10.520 -15.898 1.00 61.16 128 GLU A CA 1
ATOM 1016 C C . GLU A 1 128 ? 9.466 -9.810 -16.779 1.00 61.16 128 GLU A C 1
ATOM 1018 O O . GLU A 1 128 ? 9.222 -10.196 -17.923 1.00 61.16 128 GLU A O 1
ATOM 1023 N N . MET A 1 129 ? 8.833 -8.759 -16.250 1.00 61.09 129 MET A N 1
ATOM 1024 C CA . MET A 1 129 ? 7.796 -7.988 -16.942 1.00 61.09 129 MET A CA 1
ATOM 1025 C C . MET A 1 129 ? 8.309 -6.701 -17.589 1.00 61.09 129 MET A C 1
ATOM 1027 O O . MET A 1 129 ? 7.630 -6.155 -18.453 1.00 61.09 129 MET A O 1
ATOM 1031 N N . GLY A 1 130 ? 9.497 -6.228 -17.218 1.00 63.97 130 GLY A N 1
ATOM 1032 C CA . GLY A 1 130 ? 10.013 -4.914 -17.607 1.00 63.97 130 GLY A CA 1
ATOM 1033 C C . GLY A 1 130 ? 9.611 -3.807 -16.628 1.00 63.97 130 GLY A C 1
ATOM 1034 O O . GLY A 1 130 ? 9.399 -2.664 -17.037 1.00 63.97 130 GLY A O 1
ATOM 1035 N N . GLY A 1 131 ? 9.451 -4.147 -15.344 1.00 53.78 131 GLY A N 1
ATOM 1036 C CA . GLY A 1 131 ? 9.227 -3.194 -14.251 1.00 53.78 131 GLY A CA 1
ATOM 1037 C C . GLY A 1 131 ? 10.519 -2.621 -13.652 1.00 53.78 131 GLY A C 1
ATOM 1038 O O . GLY A 1 131 ? 10.463 -1.795 -12.745 1.00 53.78 131 GLY A O 1
ATOM 1039 N N . ASP A 1 132 ? 11.682 -3.028 -14.161 1.00 58.50 132 ASP A N 1
ATOM 1040 C CA . ASP A 1 132 ? 13.017 -2.704 -13.641 1.00 58.50 132 ASP A CA 1
ATOM 1041 C C . ASP A 1 132 ? 13.315 -1.200 -13.568 1.00 58.50 132 ASP A C 1
ATOM 1043 O O . ASP A 1 132 ? 14.090 -0.755 -12.728 1.00 58.50 132 ASP A O 1
ATOM 1047 N N . GLN A 1 133 ? 12.661 -0.400 -14.408 1.00 53.34 133 GLN A N 1
ATOM 1048 C CA . GLN A 1 133 ? 12.746 1.064 -14.400 1.00 53.34 133 GLN A CA 1
ATOM 1049 C C . GLN A 1 133 ? 12.177 1.735 -13.137 1.00 53.34 133 GLN A C 1
ATOM 1051 O O . GLN A 1 133 ? 12.496 2.892 -12.873 1.00 53.34 133 GLN A O 1
ATOM 1056 N N . TRP A 1 134 ? 11.335 1.033 -12.372 1.00 52.28 134 TRP A N 1
ATOM 1057 C CA . TRP A 1 134 ? 10.796 1.513 -11.095 1.00 52.28 134 TRP A CA 1
ATOM 1058 C C . TRP A 1 134 ? 11.677 1.136 -9.902 1.00 52.28 134 TRP A C 1
ATOM 1060 O O . TRP A 1 134 ? 11.412 1.566 -8.783 1.00 52.28 134 TRP A O 1
ATOM 1070 N N . LEU A 1 135 ? 12.738 0.363 -10.140 1.00 53.25 135 LEU A N 1
ATOM 1071 C CA . LEU A 1 135 ? 13.738 0.042 -9.138 1.00 53.25 135 LEU A CA 1
ATOM 1072 C C . LEU A 1 135 ? 14.775 1.172 -9.083 1.00 53.25 135 LEU A C 1
ATOM 1074 O O . LEU A 1 135 ? 15.255 1.651 -10.114 1.00 53.25 135 LEU A O 1
ATOM 1078 N N . VAL A 1 136 ? 15.155 1.598 -7.879 1.00 47.88 136 VAL A N 1
ATOM 1079 C CA . VAL A 1 136 ? 16.276 2.532 -7.718 1.00 47.88 136 VAL A CA 1
ATOM 1080 C C . VAL A 1 136 ? 17.584 1.775 -7.928 1.00 47.88 136 VAL A C 1
ATOM 1082 O O . VAL A 1 136 ? 17.856 0.801 -7.229 1.00 47.88 136 VAL A O 1
ATOM 1085 N N . LYS A 1 137 ? 18.395 2.262 -8.873 1.00 44.81 137 LYS A N 1
ATOM 1086 C CA . LYS A 1 137 ? 19.805 1.891 -9.030 1.00 44.81 137 LYS A CA 1
ATOM 1087 C C . LYS A 1 137 ? 20.643 2.836 -8.171 1.00 44.81 137 LYS A C 1
ATOM 1089 O O . LYS A 1 137 ? 20.559 4.050 -8.356 1.00 44.81 137 LYS A O 1
ATOM 1094 N N . ASN A 1 138 ? 21.400 2.296 -7.227 1.00 39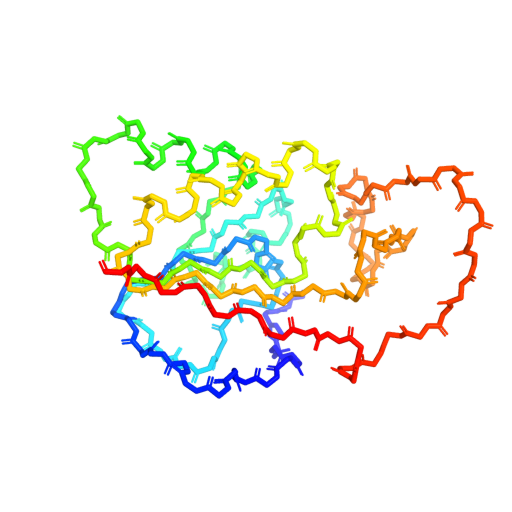.47 138 ASN A N 1
ATOM 1095 C CA . ASN A 1 138 ? 22.321 3.041 -6.373 1.00 39.47 138 ASN A CA 1
ATOM 1096 C C . ASN A 1 138 ? 23.747 2.662 -6.809 1.00 39.47 138 ASN A C 1
ATOM 1098 O O . ASN A 1 138 ? 24.103 1.494 -6.800 1.00 39.47 138 ASN A O 1
ATOM 1102 N N . ASP A 1 139 ? 24.576 3.632 -7.203 1.00 40.25 139 ASP A N 1
ATOM 1103 C CA . ASP A 1 139 ? 25.945 3.385 -7.708 1.00 40.25 139 ASP A CA 1
ATOM 1104 C C . ASP A 1 139 ? 26.959 2.970 -6.611 1.00 40.25 139 ASP A C 1
ATOM 1106 O O . ASP A 1 139 ? 28.161 2.820 -6.853 1.00 40.25 139 ASP A O 1
ATOM 1110 N N . ASP A 1 140 ? 26.510 2.784 -5.376 1.00 38.50 140 ASP A N 1
ATOM 1111 C CA . ASP A 1 140 ? 27.314 2.400 -4.225 1.00 38.50 140 ASP A CA 1
ATOM 1112 C C . ASP A 1 140 ? 27.463 0.873 -4.148 1.00 38.50 140 ASP A C 1
ATOM 1114 O O . ASP A 1 140 ? 26.801 0.192 -3.371 1.00 38.50 140 ASP A O 1
ATOM 1118 N N . GLY A 1 141 ? 28.383 0.360 -4.976 1.00 33.50 141 GLY A N 1
ATOM 1119 C CA . GLY A 1 141 ? 28.743 -1.050 -5.161 1.00 33.50 141 GLY A CA 1
ATOM 1120 C C . GLY A 1 141 ? 28.931 -1.889 -3.889 1.00 33.50 141 GLY A C 1
ATOM 1121 O O . GLY A 1 141 ? 30.053 -2.213 -3.495 1.00 33.50 141 GLY A O 1
ATOM 1122 N N . LEU A 1 142 ? 27.818 -2.330 -3.314 1.00 30.06 142 LEU A N 1
ATOM 1123 C CA . LEU A 1 142 ? 27.717 -3.372 -2.302 1.00 30.06 142 LEU A CA 1
ATOM 1124 C C . LEU A 1 142 ? 26.846 -4.496 -2.864 1.00 30.06 142 LEU A C 1
ATOM 1126 O O . LEU A 1 142 ? 25.653 -4.615 -2.599 1.00 30.06 142 LEU A O 1
ATOM 1130 N N . ASP A 1 143 ? 27.505 -5.329 -3.664 1.00 34.16 143 ASP A N 1
ATOM 1131 C CA . ASP A 1 143 ? 27.041 -6.660 -4.033 1.00 34.16 143 ASP A CA 1
ATOM 1132 C C . ASP A 1 143 ? 26.733 -7.465 -2.756 1.00 34.16 143 ASP A C 1
ATOM 1134 O O . ASP A 1 143 ? 27.493 -7.362 -1.790 1.00 34.16 143 ASP A O 1
ATOM 1138 N N . MET A 1 144 ? 25.623 -8.221 -2.746 1.00 29.72 144 MET A N 1
ATOM 1139 C CA . MET A 1 144 ? 25.438 -9.513 -2.054 1.00 29.72 144 MET A CA 1
ATOM 1140 C C . MET A 1 144 ? 23.962 -9.972 -2.084 1.00 29.72 144 MET A C 1
ATOM 1142 O O . MET A 1 144 ? 23.096 -9.587 -1.283 1.00 29.72 144 MET A O 1
ATOM 1146 N N . LEU A 1 145 ? 23.715 -10.898 -3.012 1.00 34.44 145 LEU A N 1
ATOM 1147 C CA . LEU A 1 145 ? 22.591 -11.832 -3.082 1.00 34.44 145 LEU A CA 1
ATOM 1148 C C . LEU A 1 145 ? 22.350 -12.558 -1.747 1.00 34.44 145 LEU A C 1
ATOM 1150 O O . LEU A 1 145 ? 23.017 -13.549 -1.458 1.00 34.44 145 LEU A O 1
ATOM 1154 N N . ARG A 1 146 ? 21.344 -12.114 -0.985 1.00 28.86 146 ARG A N 1
ATOM 1155 C CA . ARG A 1 146 ? 20.543 -12.927 -0.048 1.00 28.86 146 ARG A CA 1
ATOM 1156 C C . ARG A 1 146 ? 19.161 -12.285 0.049 1.00 28.86 146 ARG A C 1
ATOM 1158 O O . ARG A 1 146 ? 19.021 -11.187 0.579 1.00 28.86 146 ARG A O 1
ATOM 1165 N N . THR A 1 147 ? 18.178 -12.912 -0.581 1.00 35.28 147 THR A N 1
ATOM 1166 C CA . THR A 1 147 ? 16.753 -12.568 -0.506 1.00 35.28 147 THR A CA 1
ATOM 1167 C C . THR A 1 147 ? 16.064 -13.759 0.140 1.00 35.28 147 THR A C 1
ATOM 1169 O O . THR A 1 147 ? 15.535 -14.642 -0.535 1.00 35.28 147 THR A O 1
ATOM 1172 N N . GLY A 1 148 ? 16.188 -13.851 1.460 1.00 30.30 148 GLY A N 1
ATOM 1173 C CA . GLY A 1 148 ? 15.403 -14.764 2.276 1.00 30.30 148 GLY A CA 1
ATOM 1174 C C . GLY A 1 148 ? 14.445 -13.954 3.139 1.00 30.30 148 GLY A C 1
ATOM 1175 O O . GLY A 1 148 ? 14.797 -12.877 3.606 1.00 30.30 148 GLY A O 1
ATOM 1176 N N . VAL A 1 149 ? 13.260 -14.502 3.412 1.00 37.84 149 VAL A N 1
ATOM 1177 C CA . VAL A 1 149 ? 12.273 -13.962 4.373 1.00 37.84 149 VAL A CA 1
ATOM 1178 C C . VAL A 1 149 ? 12.907 -13.651 5.747 1.00 37.84 149 VAL A C 1
ATOM 1180 O O . VAL A 1 149 ? 12.397 -12.826 6.493 1.00 37.84 149 VAL A O 1
ATOM 1183 N N . ALA A 1 150 ? 14.055 -14.268 6.056 1.00 34.34 150 ALA A N 1
ATOM 1184 C CA . ALA A 1 150 ? 14.854 -14.052 7.260 1.00 34.34 150 ALA A CA 1
ATOM 1185 C C . ALA A 1 150 ? 15.495 -12.651 7.388 1.00 34.34 150 ALA A C 1
ATOM 1187 O O . ALA A 1 150 ? 15.862 -12.280 8.499 1.00 34.34 150 ALA A O 1
ATOM 1188 N N . ASP A 1 151 ? 15.618 -11.883 6.297 1.00 40.12 151 ASP A N 1
ATOM 1189 C CA . ASP A 1 151 ? 16.262 -10.555 6.296 1.00 40.12 151 ASP A CA 1
ATOM 1190 C C . ASP A 1 151 ? 15.250 -9.391 6.237 1.00 40.12 151 ASP A C 1
ATOM 1192 O O . ASP A 1 151 ? 15.644 -8.227 6.142 1.00 40.12 151 ASP A O 1
ATOM 1196 N N . MET A 1 152 ? 13.949 -9.699 6.280 1.00 44.81 152 MET A N 1
ATOM 1197 C CA . MET A 1 152 ? 12.860 -8.722 6.301 1.00 44.81 152 MET A CA 1
ATOM 1198 C C . MET A 1 152 ? 12.397 -8.500 7.740 1.00 44.81 152 MET A C 1
ATOM 1200 O O . MET A 1 152 ? 11.998 -9.450 8.417 1.00 44.81 152 MET A O 1
ATOM 1204 N N . ILE A 1 153 ? 12.410 -7.253 8.208 1.00 55.88 153 ILE A N 1
ATOM 1205 C CA . ILE A 1 153 ? 11.936 -6.927 9.557 1.00 55.88 153 ILE A CA 1
ATOM 1206 C C . ILE A 1 153 ? 10.520 -6.363 9.462 1.00 55.88 153 ILE A C 1
ATOM 1208 O O . ILE A 1 153 ? 10.336 -5.327 8.814 1.00 55.88 153 ILE A O 1
ATOM 1212 N N . PRO A 1 154 ? 9.525 -6.978 10.123 1.00 50.16 154 PRO A N 1
ATOM 1213 C CA . PRO A 1 154 ? 8.227 -6.351 10.267 1.00 50.16 154 PRO A CA 1
ATOM 1214 C C . PRO A 1 154 ? 8.327 -5.155 11.212 1.00 50.16 154 PRO A C 1
ATOM 1216 O O . PRO A 1 154 ? 8.773 -5.284 12.354 1.00 50.16 154 PRO A O 1
ATOM 1219 N N . TYR A 1 155 ? 7.837 -4.004 10.766 1.00 57.97 155 TYR A N 1
ATOM 1220 C CA . TYR A 1 155 ? 7.536 -2.883 11.647 1.00 57.97 155 TYR A CA 1
ATOM 1221 C C . TYR A 1 155 ? 6.030 -2.650 11.659 1.00 57.97 155 TYR A C 1
ATOM 1223 O O . TYR A 1 155 ? 5.422 -2.382 10.621 1.00 57.97 155 TYR A O 1
ATOM 1231 N N . LEU A 1 156 ? 5.442 -2.739 12.852 1.00 52.25 156 LEU A N 1
ATOM 1232 C CA . LEU A 1 156 ? 4.085 -2.284 13.120 1.00 52.25 156 LEU A CA 1
ATOM 1233 C C . LEU A 1 156 ? 4.162 -0.912 13.776 1.00 52.25 156 LEU A C 1
ATOM 1235 O O . LEU A 1 156 ? 4.745 -0.752 14.848 1.00 52.25 156 LEU A O 1
ATOM 1239 N N . ILE A 1 157 ? 3.589 0.084 13.111 1.00 64.94 157 ILE A N 1
ATOM 1240 C CA . ILE A 1 157 ? 3.423 1.420 13.675 1.00 64.94 157 ILE A CA 1
ATOM 1241 C C . ILE A 1 157 ? 1.949 1.569 14.027 1.00 64.94 157 ILE A C 1
ATOM 1243 O O . ILE A 1 157 ? 1.120 1.655 13.123 1.00 64.94 157 ILE A O 1
ATOM 1247 N N . HIS A 1 158 ? 1.636 1.592 15.319 1.00 45.19 158 HIS A N 1
ATOM 1248 C CA . HIS A 1 158 ? 0.308 1.940 15.825 1.00 45.19 158 HIS A CA 1
ATOM 1249 C C . HIS A 1 158 ? 0.196 3.459 16.010 1.00 45.19 158 HIS A C 1
ATOM 1251 O O . HIS A 1 158 ? 1.207 4.121 16.268 1.00 45.19 158 HIS A O 1
ATOM 1257 N N . GLU A 1 159 ? -1.010 4.012 15.863 1.00 45.16 159 GLU A N 1
ATOM 1258 C CA . GLU A 1 159 ? -1.293 5.334 16.435 1.00 45.16 159 GLU A CA 1
ATOM 1259 C C . GLU A 1 159 ? -1.340 5.215 17.969 1.00 45.16 159 GLU A C 1
ATOM 1261 O O . GLU A 1 159 ? -1.795 4.197 18.497 1.00 45.16 159 GLU A O 1
ATOM 1266 N N . GLU A 1 160 ? -0.793 6.218 18.665 1.00 36.69 160 GLU A N 1
ATOM 1267 C CA . GLU A 1 160 ? -0.846 6.341 20.133 1.00 36.69 160 GLU A CA 1
ATOM 1268 C C . GLU A 1 160 ? -2.227 6.796 20.620 1.00 36.69 160 GLU A C 1
ATOM 1270 O O . GLU A 1 160 ? -2.826 7.681 19.963 1.00 36.69 160 GLU A O 1
#

pLDDT: mean 78.35, std 21.5, range [28.86, 97.38]

InterPro domains:
  IPR011006 CheY-like superfamily [SSF52172] (48-141)

Organism: NCBI:txid412755

Foldseek 3Di:
DAQDEDPADDDPPDDDEQAAEEAQCQSHHDVNDDHVAYEYEEQDVVSQVRCVVVPHRYDRDHLLVVLVVCVPVPDQPQHQEYEAEQNLLQDDPVVSVNSVVSRVVRHQFKYKYKHFPDNDFDQDDPVPPPCNVSGDDDPPDDDDDDDDSVRIDIDIDGDD

Sequence (160 aa):
MEVQEHTLPAPEGLQRCARVLDVGAGIRPMQWYEPDLHLCLDPYQPYCDVLDKAGYMTTCMTALEGLQQLWRYGGHPAIGAIYLLDVLEHMPKELGKQVLTIAKKLAQVQVVIYTPYGFKEQTKDVWEMGGDQWLVKNDDGLDMLRTGVADMIPYLIHEE

Radius of gyration: 15.04 Å; chains: 1; bounding box: 43×32×38 Å